Protein AF-A0A947G2I7-F1 (afdb_monomer)

Radius of gyration: 18.63 Å; Cα contacts (8 Å, |Δi|>4): 91; chains: 1; bounding box: 42×54×30 Å

Solvent-accessible surface area (backbone atoms only — not comparable to full-atom values): 7554 Å² total; per-residue (Å²): 130,60,67,69,63,51,30,55,53,41,14,53,50,42,48,55,48,53,54,52,47,35,62,75,27,51,94,53,76,46,65,55,98,60,46,45,59,58,48,27,69,68,39,51,76,71,46,51,89,80,41,77,58,92,81,47,61,68,59,44,29,51,52,48,50,53,39,50,54,47,34,63,72,75,46,66,86,51,65,59,35,56,49,42,24,48,49,46,47,72,75,49,38,69,79,74,77,64,97,57,99,57,52,84,81,89,76,49,92,86,36,76,66,42,50,53,52,52,52,49,36,62,76,70,69,59,76,97

Secondary structure (DSSP, 8-state):
--HHHHHHHHHHHHHHHHHHHHHHTGGGTT--TTHHHHHHHHHHHHHGGG-SS---HHHHHHHHHHHHHHHHHH-TTS-HHHHHHHHHHHHHSPPPPPSS---PPP--TT-HHHHHHHHHHHHHT---

Foldseek 3Di:
DDLVVQLVVQLVVVVVLQVVQCVVCVVVNSDDPQVLLVSLVVCQVVCVVVFDDRDDSVLSSVLVVVLVVCCVVPPVPPSSSSSSSVSCCVSGHDDPDPPDPADDDDDDPPDPVRVVVVVVCVVVVGGD

Structure (mmCIF, N/CA/C/O backbone):
data_AF-A0A947G2I7-F1
#
_entry.id   AF-A0A947G2I7-F1
#
loop_
_atom_site.group_PDB
_atom_site.id
_atom_site.type_symbol
_atom_site.label_atom_id
_atom_site.label_alt_id
_atom_site.label_comp_id
_atom_site.label_asym_id
_atom_site.label_entity_id
_atom_site.label_seq_id
_atom_site.pdbx_PDB_ins_code
_atom_site.Cartn_x
_atom_site.Cartn_y
_atom_site.Cartn_z
_atom_site.occupancy
_atom_site.B_iso_or_equiv
_atom_site.auth_seq_id
_atom_site.auth_comp_id
_atom_site.auth_asym_id
_atom_site.auth_atom_id
_atom_site.pdbx_PDB_model_num
ATOM 1 N N . MET A 1 1 ? -20.044 5.292 -1.449 1.00 63.34 1 MET A N 1
ATOM 2 C CA . MET A 1 1 ? -19.100 5.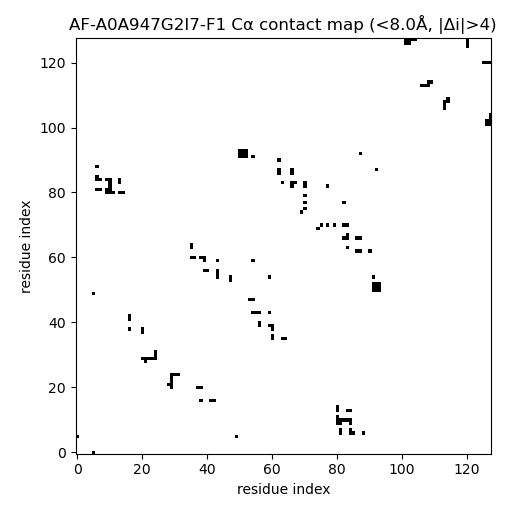838 -2.451 1.00 63.34 1 MET A CA 1
ATOM 3 C C . MET A 1 1 ? -18.652 4.672 -3.310 1.00 63.34 1 MET A C 1
ATOM 5 O O . MET A 1 1 ? -18.296 3.663 -2.710 1.00 63.34 1 MET A O 1
ATOM 9 N N . SER A 1 2 ? -18.751 4.763 -4.640 1.00 82.00 2 SER A N 1
ATOM 10 C CA . SER A 1 2 ? -18.314 3.670 -5.520 1.00 82.00 2 SER A CA 1
ATOM 11 C C . SER A 1 2 ? -16.816 3.413 -5.354 1.00 82.00 2 SER A C 1
ATOM 13 O O . SER A 1 2 ? -16.063 4.299 -4.938 1.00 82.00 2 SER A O 1
ATOM 15 N N . GLU A 1 3 ? -16.401 2.187 -5.644 1.00 81.00 3 GLU A N 1
ATOM 16 C CA . GLU A 1 3 ? -15.010 1.750 -5.549 1.00 81.00 3 GLU A CA 1
ATOM 17 C C . GLU A 1 3 ? -14.080 2.583 -6.437 1.00 81.00 3 GLU A C 1
ATOM 19 O O . GLU A 1 3 ? -13.048 3.051 -5.971 1.00 81.00 3 GLU A O 1
ATOM 24 N N . GLU A 1 4 ? -14.516 2.925 -7.649 1.00 87.50 4 GLU A N 1
ATOM 25 C CA . GLU A 1 4 ? -13.789 3.818 -8.561 1.00 87.50 4 GLU A CA 1
ATOM 26 C C . GLU A 1 4 ? -13.461 5.182 -7.931 1.00 87.50 4 GLU A C 1
ATOM 28 O O . GLU A 1 4 ? -12.349 5.690 -8.068 1.00 87.50 4 GLU A O 1
ATOM 33 N N . VAL A 1 5 ? -14.396 5.772 -7.174 1.00 87.88 5 VAL A N 1
ATOM 34 C CA . VAL A 1 5 ? -14.159 7.056 -6.493 1.00 87.88 5 VAL A CA 1
ATOM 35 C C . VAL A 1 5 ? -13.195 6.886 -5.313 1.00 87.88 5 VAL A C 1
ATOM 37 O O . VAL A 1 5 ? -12.432 7.806 -5.016 1.00 87.88 5 VAL A O 1
ATOM 40 N N . LYS A 1 6 ? -13.194 5.725 -4.639 1.00 88.56 6 LYS A N 1
ATOM 41 C CA . LYS A 1 6 ? -12.192 5.406 -3.605 1.00 88.56 6 LYS A CA 1
ATOM 42 C C . LYS A 1 6 ? -10.800 5.280 -4.221 1.00 88.56 6 LYS A C 1
ATOM 44 O O . LYS A 1 6 ? -9.882 5.933 -3.732 1.00 88.56 6 LYS A O 1
ATOM 49 N N . VAL A 1 7 ? -10.674 4.516 -5.309 1.00 92.94 7 VAL A N 1
ATOM 50 C CA . VAL A 1 7 ? -9.414 4.326 -6.041 1.00 92.94 7 VAL A CA 1
ATOM 51 C C . VAL A 1 7 ? -8.860 5.671 -6.498 1.00 92.94 7 VAL A C 1
ATOM 53 O O . VAL A 1 7 ? -7.718 5.982 -6.190 1.00 92.94 7 VAL A O 1
ATOM 56 N N . ALA A 1 8 ? -9.672 6.519 -7.135 1.00 94.88 8 ALA A N 1
ATOM 57 C CA . ALA A 1 8 ? -9.218 7.826 -7.612 1.00 94.88 8 ALA A CA 1
ATOM 58 C C . ALA A 1 8 ? -8.705 8.740 -6.481 1.00 94.88 8 ALA A C 1
ATOM 60 O O . ALA A 1 8 ? -7.699 9.432 -6.641 1.00 94.88 8 ALA A O 1
ATOM 61 N N . ARG A 1 9 ? -9.369 8.741 -5.315 1.00 93.31 9 ARG A N 1
ATOM 62 C CA . ARG A 1 9 ? -8.930 9.534 -4.152 1.00 93.31 9 ARG A CA 1
ATOM 63 C C . ARG A 1 9 ? -7.629 9.012 -3.552 1.00 93.31 9 ARG A C 1
ATOM 65 O O . ARG A 1 9 ? -6.758 9.812 -3.220 1.00 93.31 9 ARG A O 1
ATOM 72 N N . LEU A 1 10 ? -7.498 7.693 -3.422 1.00 93.50 10 LEU A N 1
ATOM 73 C CA . LEU A 1 10 ? -6.273 7.070 -2.926 1.00 93.50 10 LEU A CA 1
ATOM 74 C C . LEU A 1 10 ? -5.113 7.264 -3.905 1.00 93.50 10 LEU A C 1
ATOM 76 O O . LEU A 1 10 ? -4.026 7.627 -3.474 1.00 93.50 10 LEU A O 1
ATOM 80 N N . ALA A 1 11 ? -5.348 7.128 -5.210 1.00 96.38 11 ALA A N 1
ATOM 81 C CA . ALA A 1 11 ? -4.343 7.369 -6.241 1.00 96.38 11 ALA A CA 1
ATOM 82 C C . ALA A 1 11 ? -3.827 8.816 -6.198 1.00 96.38 11 ALA A C 1
ATOM 84 O O . ALA A 1 11 ? -2.622 9.053 -6.237 1.00 96.38 11 ALA A O 1
ATOM 85 N N . ALA A 1 12 ? -4.722 9.796 -6.024 1.00 96.75 12 ALA A N 1
ATOM 86 C CA . ALA A 1 12 ? -4.325 11.191 -5.842 1.00 96.75 12 ALA A CA 1
ATOM 87 C C . ALA A 1 12 ? -3.465 11.398 -4.580 1.00 96.75 12 ALA A C 1
ATOM 89 O O . ALA A 1 12 ? -2.471 12.123 -4.630 1.00 96.75 12 ALA A O 1
ATOM 90 N N . LEU A 1 13 ? -3.811 10.739 -3.468 1.00 96.25 13 LEU A N 1
ATOM 91 C CA . LEU A 1 13 ? -3.023 10.778 -2.234 1.00 96.25 13 LEU A CA 1
ATOM 92 C C . LEU A 1 13 ? -1.641 10.129 -2.418 1.00 96.25 13 LEU A C 1
ATOM 94 O O . LEU A 1 13 ? -0.644 10.676 -1.945 1.00 96.25 13 LEU A O 1
ATOM 98 N N . PHE A 1 14 ? -1.559 9.000 -3.120 1.00 97.19 14 PHE A N 1
ATOM 99 C CA . PHE A 1 14 ? -0.288 8.355 -3.445 1.00 97.19 14 PHE A CA 1
ATOM 100 C C . PHE A 1 14 ? 0.587 9.256 -4.302 1.00 97.19 14 PHE A C 1
ATOM 102 O O . PHE A 1 14 ? 1.728 9.517 -3.932 1.00 97.19 14 PHE A O 1
ATOM 109 N N . LYS A 1 15 ? 0.032 9.830 -5.373 1.00 98.00 15 LYS A N 1
ATOM 110 C CA . LYS A 1 15 ? 0.748 10.786 -6.218 1.00 98.00 15 LYS A CA 1
ATOM 111 C C . LYS A 1 15 ? 1.303 11.960 -5.403 1.00 98.00 15 LYS A C 1
ATOM 113 O O . LYS A 1 15 ? 2.493 12.248 -5.487 1.00 98.00 15 LYS A O 1
ATOM 118 N N . GLN A 1 16 ? 0.471 12.575 -4.560 1.00 97.75 16 GLN A N 1
ATOM 119 C CA . GLN A 1 16 ? 0.894 13.647 -3.653 1.00 97.75 16 GLN A CA 1
ATOM 120 C C . GLN A 1 16 ? 2.019 13.195 -2.706 1.00 97.75 16 GLN A C 1
ATOM 122 O O . GLN A 1 16 ? 2.936 13.960 -2.414 1.00 97.75 16 GLN A O 1
ATOM 127 N N . THR A 1 17 ? 1.949 11.960 -2.213 1.00 97.62 17 THR A N 1
ATOM 128 C CA . THR A 1 17 ? 2.962 11.386 -1.318 1.00 97.62 17 THR A CA 1
ATOM 129 C C . THR A 1 17 ? 4.293 11.206 -2.038 1.00 97.62 17 THR A C 1
ATOM 131 O O . THR A 1 17 ? 5.320 11.585 -1.486 1.00 97.62 17 THR A O 1
ATOM 134 N N . GLY A 1 18 ? 4.282 10.715 -3.281 1.00 96.81 18 GLY A N 1
ATOM 135 C CA . GLY A 1 18 ? 5.490 10.597 -4.100 1.00 96.81 18 GLY A CA 1
ATOM 136 C C . GLY A 1 18 ? 6.121 11.948 -4.426 1.00 96.81 18 GLY A C 1
ATOM 137 O O . GLY A 1 18 ? 7.333 12.107 -4.305 1.00 96.81 18 GLY A O 1
ATOM 138 N N . GLU A 1 19 ? 5.305 12.955 -4.739 1.00 96.56 19 GLU A N 1
ATOM 139 C CA . GLU A 1 19 ? 5.776 14.333 -4.921 1.00 96.56 19 GLU A CA 1
ATOM 140 C C . GLU A 1 19 ? 6.417 14.880 -3.633 1.00 96.56 19 GLU A C 1
ATOM 142 O O . GLU A 1 19 ? 7.507 15.451 -3.674 1.00 96.56 19 GLU A O 1
ATOM 147 N N . ALA A 1 20 ? 5.782 14.668 -2.476 1.00 97.19 20 ALA A N 1
ATOM 148 C CA . ALA A 1 20 ? 6.306 15.102 -1.184 1.00 97.19 20 ALA A 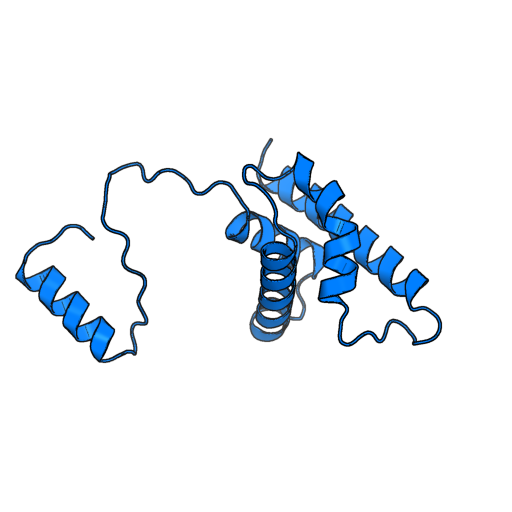CA 1
ATOM 149 C C . ALA A 1 20 ? 7.596 14.360 -0.783 1.00 97.19 20 ALA A C 1
ATOM 151 O O . ALA A 1 20 ? 8.510 14.991 -0.249 1.00 97.19 20 ALA A O 1
ATOM 152 N N . HIS A 1 21 ? 7.691 13.057 -1.064 1.00 97.31 21 HIS A N 1
ATOM 153 C CA . HIS A 1 21 ? 8.893 12.252 -0.823 1.00 97.31 21 HIS A CA 1
ATOM 154 C C . HIS A 1 21 ? 10.054 12.744 -1.683 1.00 97.31 21 HIS A C 1
ATOM 156 O O . HIS A 1 21 ? 11.111 13.071 -1.150 1.00 97.31 21 HIS A O 1
ATOM 162 N N . HIS A 1 22 ? 9.834 12.921 -2.988 1.00 94.81 22 HIS A N 1
ATOM 163 C CA . HIS A 1 22 ? 10.867 13.432 -3.886 1.00 94.81 22 HIS A CA 1
ATOM 164 C C . HIS A 1 22 ? 11.380 14.813 -3.443 1.00 94.81 22 HIS A C 1
ATOM 166 O O . HIS A 1 22 ? 12.581 15.066 -3.477 1.00 94.81 22 HIS A O 1
ATOM 172 N N . GLN A 1 23 ? 10.499 15.695 -2.950 1.00 95.62 23 GLN A N 1
ATOM 173 C CA . GLN A 1 23 ? 10.924 16.975 -2.368 1.00 95.62 23 GLN A CA 1
ATOM 174 C C . GLN A 1 23 ? 11.735 16.808 -1.073 1.00 95.62 23 GLN A C 1
ATOM 176 O O . GLN A 1 23 ? 12.732 17.505 -0.888 1.00 95.62 23 GLN A O 1
ATOM 181 N N . ALA A 1 24 ? 11.342 15.895 -0.179 1.00 94.69 24 ALA A N 1
ATOM 182 C CA . ALA A 1 24 ? 12.076 15.624 1.060 1.00 94.69 24 ALA A CA 1
ATOM 183 C C . ALA A 1 24 ? 13.479 15.042 0.799 1.00 94.69 24 ALA A C 1
ATOM 185 O O . ALA A 1 24 ? 14.421 15.359 1.525 1.00 94.69 24 ALA A O 1
ATOM 186 N N . PHE A 1 25 ? 13.624 14.254 -0.268 1.00 94.44 25 PHE A N 1
ATOM 187 C CA . PHE A 1 25 ? 14.859 13.575 -0.667 1.00 94.44 25 PHE A CA 1
ATOM 188 C C . PHE A 1 25 ? 15.516 14.199 -1.908 1.00 94.44 25 PHE A C 1
ATOM 190 O O . PHE A 1 25 ? 16.269 13.545 -2.627 1.00 94.44 25 PHE A O 1
ATOM 197 N N . LEU A 1 26 ? 15.295 15.496 -2.152 1.00 93.94 26 LEU A N 1
ATOM 198 C CA . LEU A 1 26 ? 15.824 16.191 -3.333 1.00 93.94 26 LEU A CA 1
ATOM 199 C C . LEU A 1 26 ? 17.360 16.115 -3.435 1.00 93.94 26 LEU A C 1
ATOM 201 O O . LEU A 1 26 ? 17.914 16.032 -4.526 1.00 93.94 26 LEU A O 1
ATOM 205 N N . GLN A 1 27 ? 18.062 16.116 -2.296 1.00 93.88 27 GLN A N 1
ATOM 206 C CA . GLN A 1 27 ? 19.529 16.035 -2.254 1.00 93.88 27 GLN A CA 1
ATOM 207 C C . GLN A 1 27 ? 20.079 14.672 -2.698 1.00 93.88 27 GLN A C 1
ATOM 209 O O . GLN A 1 27 ? 21.242 14.592 -3.088 1.00 93.88 27 GLN A O 1
ATOM 214 N N . THR A 1 28 ? 19.264 13.618 -2.633 1.00 92.19 28 THR A N 1
ATOM 215 C CA . THR A 1 28 ? 19.615 12.259 -3.065 1.00 92.19 28 THR A CA 1
ATOM 216 C C . THR A 1 28 ? 18.921 11.878 -4.372 1.00 92.19 28 THR A C 1
ATOM 218 O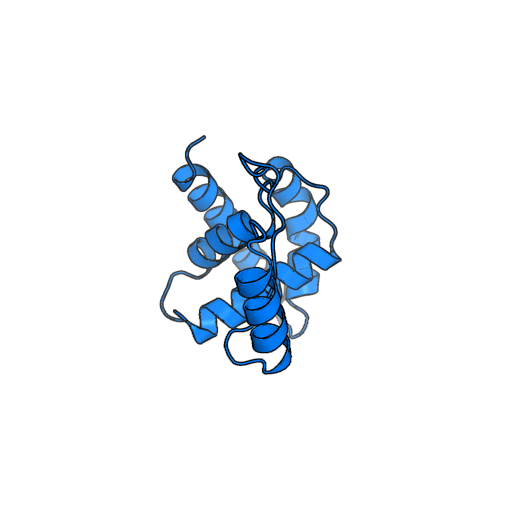 O . THR A 1 28 ? 18.900 10.702 -4.721 1.00 92.19 28 THR A O 1
ATOM 221 N N . ASP A 1 29 ? 18.352 12.855 -5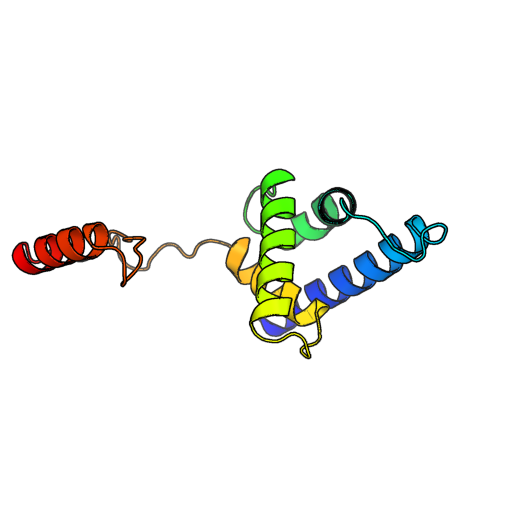.089 1.00 88.56 29 ASP A N 1
ATOM 222 C CA . ASP A 1 29 ? 17.530 12.631 -6.285 1.00 88.56 29 ASP A CA 1
ATOM 223 C C . ASP A 1 29 ? 16.378 11.636 -6.032 1.00 88.56 29 ASP A C 1
ATOM 225 O O . ASP A 1 29 ? 16.048 10.784 -6.852 1.00 88.56 29 ASP A O 1
ATOM 229 N N . GLY A 1 30 ? 15.788 11.695 -4.834 1.00 85.12 30 GLY A N 1
ATOM 230 C CA . GLY A 1 30 ? 14.723 10.784 -4.413 1.00 85.12 30 GLY A CA 1
ATOM 231 C C . GLY A 1 30 ? 15.191 9.382 -4.013 1.00 85.12 30 GLY A C 1
ATOM 232 O O . GLY A 1 30 ? 14.353 8.560 -3.651 1.00 85.12 30 GLY A O 1
ATOM 233 N N . ALA A 1 31 ? 16.495 9.085 -4.043 1.00 90.75 31 ALA A N 1
ATOM 234 C CA . ALA A 1 31 ? 17.001 7.795 -3.593 1.00 90.75 31 ALA A CA 1
ATOM 235 C C . ALA A 1 31 ? 16.833 7.645 -2.075 1.00 90.75 31 ALA A C 1
ATOM 237 O O . ALA A 1 31 ? 17.401 8.413 -1.292 1.00 90.75 31 ALA A O 1
ATOM 238 N N . ASP A 1 32 ? 16.071 6.626 -1.685 1.00 94.88 32 ASP A N 1
ATOM 239 C CA . ASP A 1 32 ? 15.772 6.274 -0.301 1.00 94.88 32 ASP A CA 1
ATOM 240 C C . ASP A 1 32 ? 15.475 4.763 -0.205 1.00 94.88 32 ASP A C 1
ATOM 242 O O . ASP A 1 32 ? 14.382 4.324 -0.566 1.00 94.88 32 ASP A O 1
ATOM 246 N N . PRO A 1 33 ? 16.434 3.934 0.246 1.00 92.81 33 PRO A N 1
ATOM 247 C CA . PRO A 1 33 ? 16.206 2.501 0.451 1.00 92.81 33 PRO A CA 1
ATOM 248 C C . PRO A 1 33 ? 15.109 2.191 1.479 1.00 92.81 33 PRO A C 1
ATOM 250 O O . PRO A 1 33 ? 14.502 1.127 1.416 1.00 92.81 33 PRO A O 1
ATOM 253 N N . GLU A 1 34 ? 14.836 3.122 2.397 1.00 95.88 34 GLU A N 1
ATOM 254 C CA . GLU A 1 34 ? 13.847 2.987 3.468 1.00 95.88 34 GLU A CA 1
ATOM 255 C C . GLU A 1 34 ? 12.581 3.811 3.173 1.00 95.88 34 GLU A C 1
ATOM 257 O O . GLU A 1 34 ? 11.810 4.135 4.084 1.00 95.88 34 GLU A O 1
ATOM 262 N N . TRP A 1 35 ? 12.316 4.101 1.891 1.00 97.31 35 TRP A N 1
ATOM 263 C CA . TRP A 1 35 ? 11.133 4.845 1.451 1.00 97.31 35 TRP A CA 1
ATOM 264 C C . TRP A 1 35 ? 9.810 4.339 2.049 1.00 97.31 35 TRP A C 1
ATOM 266 O O . TRP A 1 35 ? 8.971 5.191 2.367 1.00 97.31 35 TRP A O 1
ATOM 276 N N . PRO A 1 36 ? 9.582 3.024 2.300 1.00 97.75 36 PRO A N 1
ATOM 277 C CA . PRO A 1 36 ? 8.328 2.574 2.893 1.00 97.75 36 PRO A CA 1
ATOM 278 C C . PRO A 1 36 ? 8.131 3.109 4.313 1.00 97.75 36 PRO A C 1
ATOM 280 O O . PRO A 1 36 ? 6.996 3.362 4.718 1.00 97.75 36 PRO A O 1
ATOM 283 N N . ILE 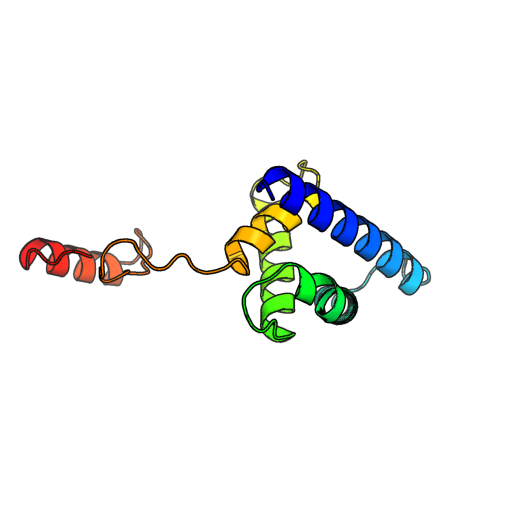A 1 37 ? 9.214 3.318 5.071 1.00 97.50 37 ILE A N 1
ATOM 284 C CA . ILE A 1 37 ? 9.149 3.910 6.410 1.00 97.50 37 ILE A CA 1
ATOM 285 C C . ILE A 1 37 ? 8.660 5.351 6.296 1.00 97.50 37 ILE A C 1
ATOM 287 O O . ILE A 1 37 ? 7.660 5.696 6.930 1.00 97.50 37 ILE A O 1
ATOM 291 N N . TRP A 1 38 ? 9.287 6.162 5.438 1.00 97.50 38 TRP A N 1
ATOM 292 C CA . TRP A 1 38 ? 8.884 7.555 5.232 1.00 97.50 38 TRP A CA 1
ATOM 293 C C . TRP A 1 38 ? 7.435 7.664 4.742 1.00 97.50 38 TRP A C 1
ATOM 295 O O . TRP A 1 38 ? 6.633 8.419 5.299 1.00 97.50 38 TRP A O 1
ATOM 305 N N . TYR A 1 39 ? 7.064 6.854 3.745 1.00 97.69 39 TYR A N 1
ATOM 306 C CA . TYR A 1 39 ? 5.695 6.801 3.231 1.00 97.69 39 TYR A CA 1
ATOM 307 C C . TYR A 1 39 ? 4.715 6.416 4.330 1.00 97.69 39 TYR A C 1
ATOM 309 O O . TYR A 1 39 ? 3.642 7.010 4.420 1.00 97.69 39 TYR A O 1
ATOM 317 N N . SER A 1 40 ? 5.068 5.455 5.187 1.00 95.62 40 SER A N 1
ATOM 318 C CA . SER A 1 40 ? 4.184 5.024 6.263 1.00 95.62 40 SER A CA 1
ATOM 319 C C . SER A 1 40 ? 3.896 6.144 7.262 1.00 95.62 40 SER A C 1
ATOM 321 O O . SER A 1 40 ? 2.754 6.308 7.680 1.00 95.62 40 SER A O 1
ATOM 323 N N . GLU A 1 41 ? 4.889 6.966 7.594 1.00 95.06 41 GLU A N 1
ATOM 324 C CA . GLU A 1 41 ? 4.708 8.114 8.484 1.00 95.06 41 GLU A CA 1
ATOM 325 C C . GLU A 1 41 ? 3.876 9.216 7.824 1.00 95.06 41 GLU A C 1
ATOM 327 O O . GLU A 1 41 ? 3.000 9.801 8.462 1.00 95.06 41 GLU A O 1
ATOM 332 N N . TYR A 1 42 ? 4.086 9.459 6.528 1.00 95.75 42 TYR A N 1
ATOM 333 C CA . TYR A 1 42 ? 3.306 10.438 5.777 1.00 95.75 42 TYR A CA 1
ATOM 334 C C . TYR A 1 42 ? 1.843 10.001 5.596 1.00 95.75 42 TYR A C 1
ATOM 336 O O . TYR A 1 42 ? 0.919 10.807 5.728 1.00 95.75 42 TYR A O 1
ATOM 344 N N . LEU A 1 43 ? 1.605 8.726 5.299 1.00 94.50 43 LEU A N 1
ATOM 345 C CA . LEU A 1 43 ? 0.293 8.218 4.907 1.00 94.50 43 LEU A CA 1
ATOM 346 C C . LEU A 1 43 ? -0.592 7.804 6.083 1.00 94.50 43 LEU A C 1
ATOM 348 O O . LEU A 1 43 ? -1.809 7.870 5.933 1.00 94.50 43 LEU A O 1
ATOM 352 N N . GLN A 1 44 ? -0.039 7.394 7.231 1.00 91.12 44 GLN A N 1
ATOM 353 C CA . GLN A 1 44 ? -0.809 6.757 8.313 1.00 91.12 44 GLN A CA 1
ATOM 354 C C . GLN A 1 44 ? -2.051 7.567 8.733 1.00 91.12 44 GLN A C 1
ATOM 356 O O . GLN A 1 44 ? -3.180 7.069 8.666 1.00 91.12 44 GLN A O 1
ATOM 361 N N . ASP A 1 45 ? -1.874 8.842 9.075 1.00 89.56 45 ASP A N 1
ATOM 362 C CA . ASP A 1 45 ? -2.986 9.706 9.494 1.00 89.56 45 ASP A CA 1
ATOM 363 C C . ASP A 1 45 ? -3.901 10.091 8.318 1.00 89.56 45 ASP A C 1
ATOM 365 O O . ASP A 1 45 ? -5.106 10.275 8.486 1.00 89.56 45 ASP A O 1
ATOM 369 N N . ARG A 1 46 ? -3.344 10.175 7.103 1.00 92.00 46 ARG A N 1
ATOM 370 C CA . ARG A 1 46 ? -4.064 10.566 5.877 1.00 92.00 46 ARG A CA 1
ATOM 371 C C . ARG A 1 46 ? -4.937 9.443 5.320 1.00 92.00 46 ARG A C 1
ATOM 373 O O . ARG A 1 46 ? -5.948 9.728 4.684 1.00 92.00 46 ARG A O 1
ATOM 380 N N . LEU A 1 47 ? -4.567 8.187 5.565 1.00 87.75 47 LEU A N 1
ATOM 381 C CA . LEU A 1 47 ? -5.307 6.991 5.157 1.00 87.75 47 LEU A CA 1
ATOM 382 C C . LEU A 1 47 ? -6.398 6.597 6.150 1.00 87.75 47 LEU A C 1
ATOM 384 O O . LEU A 1 47 ? -7.381 5.975 5.754 1.00 87.75 47 LEU A O 1
ATOM 388 N N . THR A 1 48 ? -6.258 6.982 7.418 1.00 81.81 48 THR A N 1
ATOM 389 C CA . THR A 1 48 ? -7.210 6.632 8.483 1.00 81.81 48 THR A CA 1
ATOM 390 C C . THR A 1 48 ? -8.677 6.957 8.132 1.00 81.81 48 THR A C 1
ATOM 392 O O . THR A 1 48 ? -9.532 6.113 8.390 1.00 81.81 48 THR A O 1
ATOM 395 N N . PRO A 1 49 ? -9.020 8.086 7.472 1.00 79.56 49 PRO A N 1
ATOM 396 C CA . PRO A 1 49 ? -10.400 8.370 7.059 1.00 79.56 49 PRO A CA 1
ATOM 397 C C . PRO A 1 49 ? -10.976 7.426 5.988 1.00 79.56 49 PRO A C 1
ATOM 399 O O . PRO A 1 49 ? -12.185 7.441 5.754 1.00 79.56 49 PRO A O 1
ATOM 402 N N . TYR A 1 50 ? -10.134 6.655 5.297 1.00 75.19 50 TYR A N 1
ATOM 403 C CA . TYR A 1 50 ? -10.524 5.810 4.164 1.00 75.19 50 TYR A CA 1
ATOM 404 C C . TYR A 1 50 ? -10.689 4.329 4.526 1.00 75.19 50 TYR A C 1
ATOM 406 O O . TYR A 1 50 ? -11.261 3.583 3.730 1.00 75.19 50 TYR A O 1
ATOM 414 N N . LEU A 1 51 ? -10.203 3.897 5.694 1.00 73.06 51 LEU A N 1
ATOM 415 C CA . LEU A 1 51 ? -10.069 2.483 6.053 1.00 73.06 51 LEU A CA 1
ATOM 416 C C . LEU A 1 51 ? -10.908 2.130 7.288 1.00 73.06 51 LEU A C 1
ATOM 418 O O . LEU A 1 51 ? -11.103 2.946 8.184 1.00 73.06 51 LEU A O 1
ATOM 422 N N . ALA A 1 52 ? -11.421 0.898 7.324 1.00 63.84 52 ALA A N 1
ATOM 423 C CA . ALA A 1 52 ? -12.362 0.434 8.350 1.00 63.84 52 ALA A CA 1
ATOM 424 C C . ALA A 1 52 ? -11.687 -0.175 9.597 1.00 63.84 52 ALA A C 1
ATOM 426 O O . ALA A 1 52 ? -12.354 -0.405 10.604 1.00 63.84 52 ALA A O 1
ATOM 427 N N . ALA A 1 53 ? -10.381 -0.449 9.540 1.00 65.56 53 ALA A N 1
ATOM 428 C CA . ALA A 1 53 ? -9.624 -1.144 10.580 1.00 65.56 53 ALA A CA 1
ATOM 429 C C . ALA A 1 53 ? -8.499 -0.261 11.154 1.00 65.56 53 ALA A C 1
ATOM 431 O O . ALA A 1 53 ? -8.020 0.641 10.464 1.00 65.56 53 ALA A O 1
ATOM 432 N N . PRO A 1 54 ? -8.022 -0.521 12.390 1.00 71.75 54 PRO A N 1
ATOM 433 C CA . PRO A 1 54 ? -6.872 0.190 12.936 1.00 71.75 54 PRO A CA 1
ATOM 434 C C . PRO A 1 54 ? -5.632 -0.038 12.060 1.00 71.75 54 PRO A C 1
ATOM 436 O O . PRO A 1 54 ? -5.115 -1.155 11.945 1.00 71.75 54 PRO A O 1
ATOM 439 N N . LEU A 1 55 ? -5.162 1.045 11.440 1.00 82.88 55 LEU A N 1
ATOM 440 C CA . LEU A 1 55 ? -3.997 1.051 10.566 1.00 82.88 55 LEU A CA 1
ATOM 441 C C . LEU A 1 55 ? -2.719 1.171 11.403 1.00 82.88 55 LEU A C 1
ATOM 443 O O . LEU A 1 55 ? -2.348 2.251 11.872 1.00 82.88 55 LEU A O 1
ATOM 447 N N . THR A 1 56 ? -2.030 0.049 11.602 1.00 88.44 56 THR A N 1
ATOM 448 C CA . THR A 1 56 ? -0.697 0.062 12.211 1.00 88.44 56 THR A CA 1
ATOM 449 C C . THR A 1 56 ? 0.352 0.451 11.176 1.00 88.44 56 THR A C 1
ATOM 451 O O . THR A 1 56 ? 0.246 0.104 9.998 1.00 88.44 56 THR A O 1
ATOM 454 N N . ARG A 1 57 ? 1.424 1.108 11.629 1.00 90.81 57 ARG A N 1
ATOM 455 C CA . ARG A 1 57 ? 2.557 1.460 10.763 1.00 90.81 57 ARG A CA 1
ATOM 456 C C . ARG A 1 57 ? 3.199 0.230 10.120 1.00 90.81 57 ARG A C 1
ATOM 458 O O . ARG A 1 57 ? 3.520 0.257 8.942 1.00 90.81 57 ARG A O 1
ATOM 465 N N . SER A 1 58 ? 3.307 -0.873 10.861 1.00 93.00 58 SER A N 1
ATOM 466 C CA . SER A 1 58 ? 3.840 -2.138 10.343 1.00 93.00 58 SER A CA 1
ATOM 467 C C . SER A 1 58 ? 3.010 -2.719 9.194 1.00 93.00 58 SER A C 1
ATOM 469 O O . SER A 1 58 ? 3.582 -3.185 8.215 1.00 93.00 58 SER A O 1
ATOM 471 N N . ARG A 1 59 ? 1.672 -2.661 9.279 1.00 90.06 59 ARG A N 1
ATOM 472 C CA . ARG A 1 59 ? 0.785 -3.106 8.192 1.00 90.06 59 ARG A CA 1
ATOM 473 C C . ARG A 1 59 ? 0.903 -2.210 6.968 1.00 90.06 59 ARG A C 1
ATOM 475 O O . ARG A 1 59 ? 0.902 -2.712 5.853 1.00 90.06 59 ARG A O 1
ATOM 482 N N . LEU A 1 60 ? 1.026 -0.904 7.189 1.00 93.06 60 LEU A N 1
ATOM 483 C CA . LEU A 1 60 ? 1.210 0.065 6.120 1.00 93.06 60 LEU A CA 1
ATOM 484 C C . LEU A 1 60 ? 2.531 -0.168 5.373 1.00 93.06 60 LEU A C 1
ATOM 486 O O . LEU A 1 60 ? 2.514 -0.270 4.155 1.00 93.06 60 LEU A O 1
ATOM 490 N N . ILE A 1 61 ? 3.641 -0.339 6.098 1.00 96.06 61 ILE A N 1
ATOM 491 C CA . ILE A 1 61 ? 4.951 -0.678 5.516 1.00 96.06 61 ILE A CA 1
ATOM 492 C C . ILE A 1 61 ? 4.867 -1.973 4.704 1.00 96.06 61 ILE A C 1
ATOM 494 O O . ILE A 1 61 ? 5.301 -2.000 3.558 1.00 96.06 61 ILE A O 1
ATOM 498 N N . PHE A 1 62 ? 4.275 -3.028 5.273 1.00 94.44 62 PHE A N 1
ATOM 499 C CA . PHE A 1 62 ? 4.102 -4.298 4.567 1.00 94.44 62 PHE A CA 1
ATOM 500 C C . PHE A 1 62 ? 3.314 -4.124 3.261 1.00 94.44 62 PHE A C 1
ATOM 502 O O . PHE A 1 62 ? 3.760 -4.583 2.217 1.00 94.44 62 PHE A O 1
ATOM 509 N N . CYS A 1 63 ? 2.183 -3.416 3.306 1.00 93.94 63 CYS A N 1
ATOM 510 C CA . CYS A 1 63 ? 1.336 -3.192 2.137 1.00 93.94 63 CYS A CA 1
ATOM 511 C C . CYS A 1 63 ? 2.027 -2.339 1.058 1.00 93.94 63 CYS A C 1
ATOM 513 O O . CYS A 1 63 ? 1.837 -2.602 -0.126 1.00 93.94 63 CYS A O 1
ATOM 515 N N . LEU A 1 64 ? 2.852 -1.357 1.447 1.00 96.62 64 LEU A N 1
ATOM 516 C CA . LEU A 1 64 ? 3.666 -0.563 0.515 1.00 96.62 64 LEU A CA 1
ATOM 517 C C . LEU A 1 64 ? 4.679 -1.435 -0.234 1.00 96.62 64 LEU A C 1
ATOM 519 O O . LEU A 1 64 ? 4.746 -1.355 -1.456 1.00 96.62 64 LEU A O 1
ATOM 523 N N . ILE A 1 65 ? 5.438 -2.258 0.496 1.00 96.88 65 ILE A N 1
ATOM 524 C CA . ILE A 1 65 ? 6.464 -3.138 -0.083 1.00 96.88 65 ILE A CA 1
ATOM 525 C C . ILE A 1 65 ? 5.814 -4.156 -1.018 1.00 96.88 65 ILE A C 1
ATOM 527 O O . ILE A 1 65 ? 6.233 -4.303 -2.157 1.00 96.88 65 ILE A O 1
ATOM 531 N N . GLU A 1 66 ? 4.747 -4.807 -0.557 1.00 95.19 66 GLU A N 1
ATOM 532 C CA . GLU A 1 66 ? 4.047 -5.818 -1.347 1.00 95.19 66 GLU A CA 1
ATOM 533 C C . GLU A 1 66 ? 3.413 -5.221 -2.615 1.00 95.19 66 GLU A C 1
ATOM 535 O O . GLU A 1 66 ? 3.489 -5.829 -3.678 1.00 95.19 66 GLU A O 1
ATOM 540 N N . SER A 1 67 ? 2.870 -3.999 -2.540 1.00 95.88 67 SER A N 1
ATOM 541 C CA . SER A 1 67 ? 2.337 -3.307 -3.722 1.00 95.88 67 SER A CA 1
ATOM 542 C C . SER A 1 67 ? 3.427 -2.937 -4.735 1.00 95.88 67 SER A C 1
ATOM 544 O O . SER A 1 67 ? 3.167 -3.023 -5.933 1.00 95.88 67 SER A O 1
ATOM 546 N N . ASP A 1 68 ? 4.617 -2.524 -4.278 1.00 96.94 68 ASP A N 1
ATOM 547 C CA . ASP A 1 68 ? 5.765 -2.208 -5.147 1.00 96.94 68 ASP A CA 1
ATOM 548 C C . ASP A 1 68 ? 6.312 -3.456 -5.838 1.00 96.94 68 ASP A C 1
ATOM 550 O O . ASP A 1 68 ? 6.478 -3.466 -7.060 1.00 96.94 68 ASP A O 1
ATOM 554 N N . ASP A 1 69 ? 6.528 -4.526 -5.072 1.00 95.44 69 ASP A N 1
ATOM 555 C CA . ASP A 1 69 ? 7.025 -5.795 -5.597 1.00 95.44 69 ASP A CA 1
ATOM 556 C C . ASP A 1 69 ? 6.067 -6.363 -6.656 1.00 95.44 69 ASP A C 1
ATOM 558 O O . ASP A 1 69 ? 6.503 -6.732 -7.751 1.00 95.44 69 ASP A O 1
ATOM 562 N N . GLU A 1 70 ? 4.760 -6.374 -6.374 1.00 94.31 70 GLU A N 1
ATOM 563 C CA . GLU A 1 70 ? 3.756 -6.893 -7.305 1.00 94.31 70 GLU A CA 1
ATOM 564 C C . GLU A 1 70 ? 3.577 -5.983 -8.531 1.00 94.31 70 GLU A C 1
ATOM 566 O O . GLU A 1 70 ? 3.477 -6.483 -9.651 1.00 94.31 70 GLU A O 1
ATOM 571 N N . HIS A 1 71 ? 3.610 -4.652 -8.373 1.00 95.88 71 HIS A N 1
ATOM 572 C CA . HIS A 1 71 ? 3.570 -3.719 -9.510 1.00 95.88 71 HIS A CA 1
ATOM 573 C C . HIS A 1 71 ? 4.727 -3.980 -10.473 1.00 95.88 71 HIS A C 1
ATOM 575 O O . HIS A 1 71 ? 4.515 -4.162 -11.672 1.00 95.88 71 HIS A O 1
ATOM 581 N N . ARG A 1 72 ? 5.947 -4.090 -9.939 1.00 93.69 72 ARG A N 1
ATOM 582 C CA . ARG A 1 72 ? 7.157 -4.339 -10.730 1.00 93.69 72 ARG A CA 1
ATOM 583 C C . ARG A 1 72 ? 7.163 -5.720 -11.382 1.00 93.69 72 ARG A C 1
ATOM 585 O O . ARG A 1 72 ? 7.763 -5.872 -12.447 1.00 93.69 72 ARG A O 1
ATOM 592 N N . ALA A 1 73 ? 6.538 -6.715 -10.753 1.00 90.88 73 ALA A N 1
ATOM 593 C CA . ALA A 1 73 ? 6.477 -8.082 -11.260 1.00 90.88 73 ALA A CA 1
ATOM 594 C C . ALA A 1 73 ? 5.375 -8.296 -12.309 1.00 90.88 73 ALA A C 1
ATOM 596 O O . ALA A 1 73 ? 5.613 -8.980 -13.306 1.00 90.88 73 ALA A O 1
ATOM 597 N N . ALA A 1 74 ? 4.181 -7.746 -12.083 1.00 90.06 74 ALA A N 1
ATOM 598 C CA . ALA A 1 74 ? 2.989 -8.056 -12.865 1.00 90.06 74 ALA A CA 1
ATOM 599 C C . ALA A 1 74 ? 2.690 -7.027 -13.963 1.00 90.06 74 ALA A C 1
ATOM 601 O O . ALA A 1 74 ? 2.331 -7.418 -15.074 1.00 90.06 74 ALA A O 1
ATOM 602 N N . ASP A 1 75 ? 2.812 -5.729 -13.667 1.00 89.75 75 ASP A N 1
ATOM 603 C CA . ASP A 1 75 ? 2.424 -4.655 -14.592 1.00 89.75 75 ASP A CA 1
ATOM 604 C C . ASP A 1 75 ? 3.231 -3.363 -14.344 1.00 89.75 75 ASP A C 1
ATOM 606 O O . ASP A 1 75 ? 2.689 -2.371 -13.846 1.00 89.75 75 ASP A O 1
ATOM 610 N N . PRO A 1 76 ? 4.538 -3.353 -14.677 1.00 91.62 76 PRO A N 1
ATOM 611 C CA . PRO A 1 76 ? 5.421 -2.223 -14.384 1.00 91.62 76 PRO A CA 1
ATOM 612 C C . PRO A 1 76 ? 5.072 -0.951 -15.174 1.00 91.62 76 PRO A C 1
ATOM 614 O O . PRO A 1 76 ? 5.472 0.143 -14.773 1.00 91.62 76 PRO A O 1
ATOM 617 N N . ASP A 1 77 ? 4.332 -1.078 -16.280 1.00 95.12 77 ASP A N 1
ATOM 618 C CA . ASP A 1 77 ? 3.918 0.044 -17.127 1.00 95.12 77 ASP A CA 1
ATOM 619 C C . ASP A 1 77 ? 2.605 0.691 -16.648 1.00 95.12 77 ASP A C 1
ATOM 621 O O . ASP A 1 77 ? 2.288 1.822 -17.039 1.00 95.12 77 ASP A O 1
ATOM 625 N N . ALA A 1 78 ? 1.831 0.012 -15.791 1.00 93.38 78 ALA A N 1
ATOM 626 C CA . ALA A 1 78 ? 0.639 0.602 -15.199 1.00 93.38 78 ALA A CA 1
ATOM 627 C C . ALA A 1 78 ? 0.987 1.840 -14.356 1.00 93.38 78 ALA A C 1
ATOM 629 O O . ALA A 1 78 ? 1.986 1.840 -13.632 1.00 93.38 78 ALA A O 1
ATOM 630 N N . PRO A 1 79 ? 0.132 2.881 -14.356 1.00 97.19 79 PRO A N 1
ATOM 631 C CA . PRO A 1 79 ? 0.255 3.992 -13.423 1.00 97.19 79 PRO A CA 1
ATOM 632 C C . PRO A 1 79 ? 0.279 3.495 -11.972 1.00 97.19 79 PRO A C 1
ATOM 634 O O . PRO A 1 79 ? -0.724 3.005 -11.442 1.00 97.19 79 PRO A O 1
ATOM 637 N N . TRP A 1 80 ? 1.443 3.620 -11.332 1.00 97.31 80 TRP A N 1
ATOM 638 C CA . TRP A 1 80 ? 1.668 3.121 -9.977 1.00 97.31 80 TRP A CA 1
ATOM 639 C C . TRP A 1 80 ? 0.686 3.686 -8.929 1.00 97.31 80 TRP A C 1
ATOM 641 O O . TRP A 1 80 ? 0.278 2.908 -8.065 1.00 97.31 80 TRP A O 1
ATOM 651 N N . PRO A 1 81 ? 0.219 4.961 -8.967 1.00 97.38 81 PRO A N 1
ATOM 652 C CA . PRO A 1 81 ? -0.681 5.461 -7.927 1.00 97.38 81 PRO A CA 1
ATOM 653 C C . PRO A 1 81 ? -2.029 4.736 -7.934 1.00 97.38 81 PRO A C 1
ATOM 655 O O . PRO A 1 81 ? -2.552 4.369 -6.882 1.00 97.38 81 PRO A O 1
ATOM 658 N N . GLU A 1 82 ? -2.593 4.504 -9.119 1.00 96.50 82 GLU A N 1
ATOM 659 C CA . GLU A 1 82 ? -3.828 3.752 -9.317 1.00 96.50 82 GLU A CA 1
ATOM 660 C C . GLU A 1 82 ? -3.645 2.270 -8.988 1.00 96.50 82 GLU A C 1
ATOM 662 O O . GLU A 1 82 ? -4.554 1.652 -8.428 1.00 96.50 82 GLU A O 1
ATOM 667 N N . TYR A 1 83 ? -2.479 1.706 -9.310 1.00 96.38 83 TYR A N 1
ATOM 668 C CA . TYR A 1 83 ? -2.136 0.336 -8.948 1.00 96.38 83 TYR A CA 1
ATOM 669 C C . TYR A 1 83 ? -2.111 0.159 -7.423 1.00 96.38 83 TYR A C 1
ATOM 671 O O . TYR A 1 83 ? -2.833 -0.681 -6.885 1.00 96.38 83 TYR A O 1
ATOM 679 N N . TYR A 1 84 ? -1.370 1.015 -6.715 1.00 95.81 84 TYR A N 1
ATOM 680 C CA . TYR A 1 84 ? -1.233 0.960 -5.258 1.00 95.81 84 TYR A CA 1
ATOM 681 C C . TYR A 1 84 ? -2.578 1.220 -4.587 1.00 95.81 84 TYR A C 1
ATOM 683 O O . TYR A 1 84 ? -2.939 0.528 -3.643 1.00 95.81 84 TYR A O 1
ATOM 691 N N . ALA A 1 85 ? -3.373 2.162 -5.103 1.00 94.31 85 ALA A N 1
ATOM 692 C CA . ALA A 1 85 ? -4.713 2.433 -4.594 1.00 94.31 85 ALA A CA 1
ATOM 693 C C . ALA A 1 85 ? -5.618 1.191 -4.599 1.00 94.31 85 ALA A C 1
ATOM 695 O O . ALA A 1 85 ? -6.324 0.961 -3.616 1.00 94.31 85 ALA A O 1
ATOM 696 N N . ARG A 1 86 ? -5.590 0.385 -5.669 1.00 93.00 86 ARG A N 1
ATOM 697 C CA . ARG A 1 86 ? -6.344 -0.878 -5.736 1.00 93.00 86 ARG A CA 1
ATOM 698 C C . ARG A 1 86 ? -5.804 -1.907 -4.744 1.00 93.00 86 ARG A C 1
ATOM 700 O O . ARG A 1 86 ? -6.569 -2.380 -3.907 1.00 93.00 86 ARG A O 1
ATOM 707 N N . ARG A 1 87 ? -4.490 -2.164 -4.756 1.00 91.88 87 ARG A N 1
ATOM 708 C CA . ARG A 1 87 ? -3.847 -3.117 -3.829 1.00 91.88 87 ARG A CA 1
ATOM 709 C C . ARG A 1 87 ? -4.096 -2.759 -2.364 1.00 91.88 87 ARG A C 1
ATOM 711 O O . ARG A 1 87 ? -4.359 -3.630 -1.544 1.00 91.88 87 ARG A O 1
ATOM 718 N N . PHE A 1 88 ? -4.108 -1.471 -2.027 1.00 91.38 88 PHE A N 1
ATOM 719 C CA . PHE A 1 88 ? -4.402 -0.999 -0.674 1.00 91.38 88 PHE A CA 1
ATOM 720 C C . PHE A 1 88 ? -5.853 -1.219 -0.257 1.00 91.38 88 PHE A C 1
ATOM 722 O O . PHE A 1 88 ? -6.106 -1.534 0.904 1.00 91.38 88 PHE A O 1
ATOM 729 N N . LEU A 1 89 ? -6.812 -1.051 -1.170 1.00 88.00 89 LEU A N 1
ATOM 730 C CA . LEU A 1 89 ? -8.211 -1.368 -0.880 1.00 88.00 89 LEU A CA 1
ATOM 731 C C . LEU A 1 89 ? -8.408 -2.870 -0.671 1.00 88.00 89 LEU A C 1
ATOM 733 O O . LEU A 1 89 ? -9.160 -3.248 0.219 1.00 88.00 89 LEU A O 1
ATOM 737 N N . GLU A 1 90 ? -7.697 -3.707 -1.420 1.00 85.94 90 GLU A N 1
ATOM 738 C CA . GLU A 1 90 ? -7.712 -5.162 -1.239 1.00 85.94 90 GLU A CA 1
ATOM 739 C C . GLU A 1 90 ? -7.037 -5.581 0.078 1.00 85.94 90 GLU A C 1
ATOM 741 O O . GLU A 1 90 ? -7.561 -6.413 0.814 1.00 85.94 90 GLU A O 1
ATOM 746 N N . CYS A 1 91 ? -5.889 -4.984 0.410 1.00 85.25 91 CYS A N 1
ATOM 747 C CA . CYS A 1 91 ? -5.072 -5.399 1.550 1.00 85.25 91 CYS A CA 1
ATOM 748 C C . CYS A 1 91 ? -5.531 -4.803 2.895 1.00 85.25 91 CYS A C 1
ATOM 750 O O . CYS A 1 91 ? -5.324 -5.413 3.946 1.00 85.25 91 CYS A O 1
ATOM 752 N N . LEU A 1 92 ? -6.106 -3.595 2.886 1.00 83.94 92 LEU A N 1
ATOM 753 C CA . LEU A 1 92 ? -6.477 -2.833 4.090 1.00 83.94 92 LEU A CA 1
ATOM 754 C C . LEU A 1 92 ? -7.965 -2.460 4.138 1.00 83.94 92 LEU A C 1
ATOM 756 O O . LEU A 1 92 ? -8.411 -1.824 5.102 1.00 83.94 92 LEU A O 1
ATOM 760 N N . GLY A 1 93 ? -8.733 -2.826 3.113 1.00 76.12 93 GLY A N 1
ATOM 761 C CA . GLY A 1 93 ? -10.182 -2.692 3.121 1.00 76.12 93 GLY A CA 1
ATOM 762 C C . GLY A 1 93 ? -10.832 -3.502 4.246 1.00 76.12 93 GLY A C 1
ATOM 763 O O . GLY A 1 93 ? -10.192 -4.348 4.877 1.00 76.12 93 GLY A O 1
ATOM 764 N N . PRO A 1 94 ? -12.114 -3.235 4.548 1.00 70.25 94 PRO A N 1
ATOM 765 C CA . PRO A 1 94 ? -12.863 -4.103 5.443 1.00 70.25 94 PRO A CA 1
ATOM 766 C C . PRO A 1 94 ? -12.831 -5.529 4.890 1.00 70.25 94 PRO A C 1
ATOM 768 O O . PRO A 1 94 ? -13.189 -5.745 3.734 1.00 70.25 94 PRO A O 1
ATOM 771 N N . ALA A 1 95 ? -12.427 -6.492 5.719 1.00 66.81 95 ALA A N 1
ATOM 772 C CA . ALA A 1 95 ? -12.694 -7.886 5.412 1.00 66.81 95 ALA A CA 1
ATOM 773 C C . ALA A 1 95 ? -14.216 -8.044 5.374 1.00 66.81 95 ALA A C 1
ATOM 775 O O . ALA A 1 95 ? -14.888 -7.751 6.366 1.00 66.81 95 ALA A O 1
ATOM 776 N N . GLU A 1 96 ? -14.765 -8.432 4.226 1.00 67.69 96 GLU A N 1
ATOM 777 C CA . GLU A 1 96 ? -16.176 -8.791 4.165 1.00 67.69 96 GLU A CA 1
ATOM 778 C C . GLU A 1 96 ? -16.395 -9.990 5.084 1.00 67.69 96 GLU A C 1
ATOM 780 O O . GLU A 1 96 ? -15.691 -10.999 4.985 1.00 67.69 96 GLU A O 1
ATOM 785 N N . GLU A 1 97 ? -17.352 -9.868 6.007 1.00 67.94 97 GLU A N 1
ATOM 786 C CA . GLU A 1 97 ? -17.813 -11.038 6.740 1.00 67.94 97 GLU A CA 1
ATOM 787 C C . GLU A 1 97 ? -18.344 -12.033 5.708 1.00 67.94 97 GLU A C 1
ATOM 789 O O . GLU A 1 97 ? -19.198 -11.675 4.884 1.00 67.94 97 GLU A O 1
ATOM 794 N N . PRO A 1 98 ? -17.817 -13.266 5.690 1.00 66.81 98 PRO A N 1
ATOM 795 C CA . PRO A 1 98 ? -18.235 -14.228 4.699 1.00 66.81 98 PRO A CA 1
ATOM 796 C C . PRO A 1 98 ? -19.738 -14.467 4.860 1.00 66.81 98 PRO A C 1
ATOM 798 O O . PRO A 1 98 ? -20.237 -14.716 5.953 1.00 66.81 98 PRO A O 1
ATOM 801 N N . SER A 1 99 ? -20.477 -14.406 3.747 1.00 69.19 99 SER A N 1
ATOM 802 C CA . SER A 1 99 ? -21.942 -14.595 3.741 1.00 69.19 99 SER A CA 1
ATOM 803 C C . SER A 1 99 ? -22.403 -15.948 4.310 1.00 69.19 99 SER A C 1
ATOM 805 O O . SER A 1 99 ? -23.589 -16.143 4.581 1.00 69.19 99 SER A O 1
ATOM 807 N N . LYS A 1 100 ? -21.467 -16.888 4.472 1.00 72.88 100 LYS A N 1
ATOM 808 C CA . LYS A 1 100 ? -21.619 -18.175 5.145 1.00 72.88 100 LYS A CA 1
ATOM 809 C C . LYS A 1 100 ? -20.401 -18.393 6.037 1.00 72.88 100 LYS A C 1
ATOM 811 O O . LYS A 1 100 ? -19.283 -18.215 5.561 1.00 72.88 100 LYS A O 1
ATOM 816 N N . ASP A 1 101 ? -20.614 -18.847 7.270 1.00 68.50 101 ASP A N 1
ATOM 817 C CA . ASP A 1 101 ? -19.535 -19.336 8.135 1.00 68.50 101 ASP A CA 1
ATOM 818 C C . ASP A 1 101 ? -18.897 -20.575 7.497 1.00 68.50 101 ASP A C 1
ATOM 820 O O . ASP A 1 101 ? -19.383 -21.699 7.644 1.00 68.50 101 ASP A O 1
ATOM 824 N N . ARG A 1 102 ? -17.819 -20.352 6.743 1.00 73.50 102 ARG A N 1
ATOM 825 C CA . ARG A 1 102 ? -17.040 -21.387 6.068 1.00 73.50 102 ARG A CA 1
ATOM 826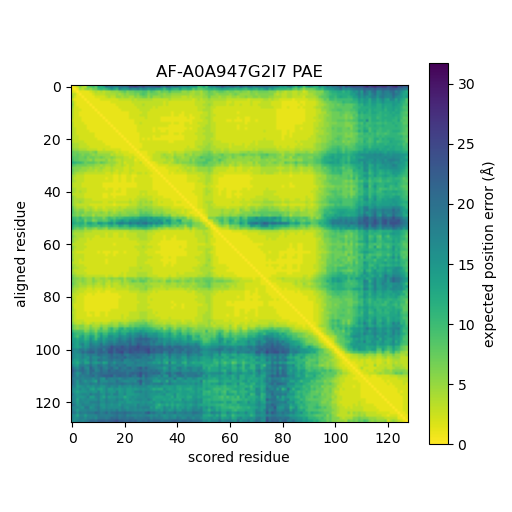 C C . ARG A 1 102 ? -15.581 -21.290 6.493 1.00 73.50 102 ARG A C 1
ATOM 828 O O . ARG A 1 102 ? -15.059 -20.203 6.735 1.00 73.50 102 ARG A O 1
ATOM 835 N N . LEU A 1 103 ? -14.924 -22.438 6.609 1.00 76.00 103 LEU A N 1
ATOM 836 C CA . LEU A 1 103 ? -13.505 -22.508 6.943 1.00 76.00 103 LEU A CA 1
ATOM 837 C C . LEU A 1 103 ? -12.675 -21.990 5.764 1.00 76.00 103 LEU A C 1
ATOM 839 O O . LEU A 1 103 ? -12.589 -22.663 4.757 1.00 76.00 103 LEU A O 1
ATOM 843 N N . SER A 1 104 ? -12.010 -20.842 5.876 1.00 77.38 104 SER A N 1
ATOM 844 C CA . SER A 1 104 ? -11.073 -20.407 4.829 1.00 77.38 104 SER A CA 1
ATOM 845 C C . SER A 1 104 ? -9.725 -21.118 4.972 1.00 77.38 104 SER A C 1
ATOM 847 O O . SER A 1 104 ? -9.054 -20.983 5.999 1.00 77.38 104 SER A O 1
ATOM 849 N N . LEU A 1 105 ? -9.295 -21.840 3.934 1.00 84.81 105 LEU A N 1
ATOM 850 C CA . LEU A 1 105 ? -7.959 -22.436 3.868 1.00 84.81 105 LEU A CA 1
ATOM 851 C C . LEU A 1 105 ? -7.030 -21.574 3.012 1.00 84.81 105 LEU A C 1
ATOM 853 O O . LEU A 1 105 ? -7.247 -21.410 1.816 1.00 84.81 105 LEU A O 1
ATOM 857 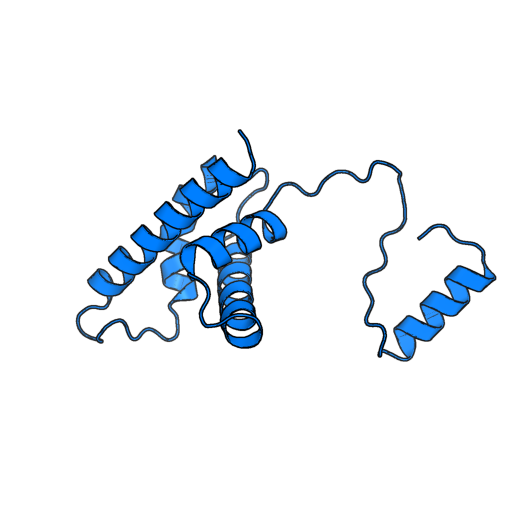N N . TYR A 1 106 ? -5.947 -21.089 3.615 1.00 85.69 106 TYR A N 1
ATOM 858 C CA . TYR A 1 106 ? -4.823 -20.512 2.882 1.00 85.69 106 TYR A CA 1
ATOM 859 C C . TYR A 1 106 ? -3.872 -21.632 2.488 1.00 85.69 106 TYR A C 1
ATOM 861 O O . TYR A 1 106 ? -3.373 -22.367 3.346 1.00 85.69 106 TYR A O 1
ATOM 869 N N . TYR A 1 107 ? -3.626 -21.781 1.193 1.00 88.88 107 TYR A N 1
ATOM 870 C CA . TYR A 1 107 ? -2.769 -22.836 0.687 1.00 88.88 107 TYR A CA 1
ATOM 871 C C . TYR A 1 107 ? -2.039 -22.412 -0.581 1.00 88.88 107 TYR A C 1
ATOM 873 O O . TYR A 1 107 ? -2.364 -21.411 -1.211 1.00 88.88 107 TYR A O 1
ATOM 881 N N . PHE A 1 108 ? -1.017 -23.188 -0.919 1.00 88.00 108 PHE A N 1
ATOM 882 C CA . PHE A 1 108 ? -0.269 -23.057 -2.156 1.00 88.00 108 PHE A CA 1
ATOM 883 C C . PHE A 1 108 ? -0.419 -24.359 -2.940 1.00 88.00 108 PHE A C 1
ATOM 885 O O . PHE A 1 108 ? -0.047 -25.420 -2.431 1.00 88.00 108 PHE A O 1
ATOM 892 N N . ASP A 1 109 ? -0.945 -24.286 -4.163 1.00 82.12 109 ASP A N 1
ATOM 893 C CA . ASP A 1 109 ? -1.305 -25.454 -4.986 1.00 82.12 109 ASP A CA 1
ATOM 894 C C . ASP A 1 109 ? -0.122 -26.398 -5.236 1.00 82.12 109 ASP A C 1
ATOM 896 O O . ASP A 1 109 ? -0.284 -27.615 -5.328 1.00 82.12 109 ASP A O 1
ATOM 900 N N . GLY A 1 110 ? 1.096 -25.851 -5.286 1.00 84.06 110 GLY A N 1
ATOM 901 C CA . GLY A 1 110 ? 2.328 -26.620 -5.468 1.00 84.06 110 GLY A CA 1
ATOM 902 C C . GLY A 1 110 ? 2.901 -27.235 -4.186 1.00 84.06 110 GLY A C 1
ATOM 903 O O . GLY A 1 110 ? 3.878 -27.981 -4.251 1.00 84.06 110 GLY A O 1
ATOM 904 N N . CYS A 1 111 ? 2.346 -26.934 -3.008 1.00 92.69 111 CYS A N 1
ATOM 905 C CA . CYS A 1 111 ? 2.886 -27.413 -1.739 1.00 92.69 111 CYS A CA 1
ATOM 906 C C . CYS A 1 111 ? 2.398 -28.847 -1.452 1.00 92.69 111 CYS A C 1
ATOM 908 O O . CYS A 1 111 ? 1.195 -29.065 -1.274 1.00 92.69 111 CYS A O 1
ATOM 910 N N . PRO A 1 112 ? 3.298 -29.842 -1.298 1.00 92.25 112 PRO A N 1
ATOM 911 C CA . PRO A 1 112 ? 2.896 -31.231 -1.066 1.00 92.25 112 PRO A CA 1
ATOM 912 C C . PRO A 1 112 ? 2.134 -31.434 0.253 1.00 92.25 112 PRO A C 1
ATOM 914 O O . PRO A 1 112 ? 1.398 -32.412 0.388 1.00 92.25 112 PRO A O 1
ATOM 917 N N . PHE A 1 113 ? 2.284 -30.531 1.227 1.00 94.00 113 PHE A N 1
ATOM 918 C CA . PHE A 1 113 ? 1.516 -30.556 2.474 1.00 94.00 113 PHE A CA 1
ATOM 919 C C . PHE A 1 113 ? 0.096 -30.021 2.277 1.00 94.00 113 PHE A C 1
ATOM 921 O O . PHE A 1 113 ? -0.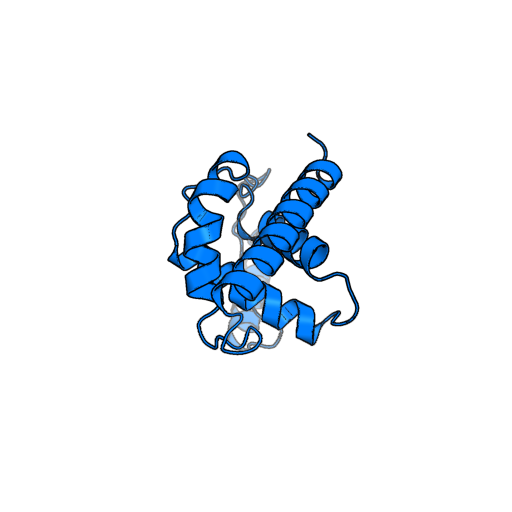853 -30.660 2.727 1.00 94.00 113 PHE A O 1
ATOM 928 N N . CYS A 1 114 ? -0.059 -28.918 1.540 1.00 94.06 114 CYS A N 1
ATOM 929 C CA . CYS A 1 114 ? -1.363 -28.371 1.171 1.00 94.06 114 CYS A CA 1
ATOM 930 C C . CYS A 1 114 ? -2.192 -29.399 0.396 1.00 94.06 114 CYS A C 1
ATOM 932 O O . CYS A 1 114 ? -3.335 -29.655 0.756 1.00 94.06 114 CYS A O 1
ATOM 934 N N . VAL A 1 115 ? -1.583 -30.098 -0.568 1.00 92.69 115 VAL A N 1
ATOM 935 C CA . VAL A 1 115 ? -2.251 -31.169 -1.329 1.00 92.69 115 VAL A CA 1
ATOM 936 C C . VAL A 1 115 ? -2.766 -32.298 -0.424 1.00 92.69 115 VAL A C 1
ATOM 938 O O . VAL A 1 115 ? -3.832 -32.854 -0.678 1.00 92.69 115 VAL A O 1
ATOM 941 N N . ARG A 1 116 ? -2.052 -32.653 0.654 1.00 94.81 116 ARG A N 1
ATOM 942 C CA . ARG A 1 116 ? -2.529 -33.669 1.614 1.00 94.81 116 ARG A CA 1
ATOM 943 C C . ARG A 1 116 ? -3.727 -33.178 2.423 1.00 94.81 116 ARG A C 1
ATOM 945 O O . ARG A 1 116 ? -4.644 -33.960 2.650 1.00 94.81 116 ARG A O 1
ATOM 952 N N . VAL A 1 117 ? -3.717 -31.910 2.835 1.00 93.44 117 VAL A N 1
ATOM 953 C CA . VAL A 1 117 ? -4.840 -31.281 3.547 1.00 93.44 117 VAL A CA 1
ATOM 954 C C . VAL A 1 117 ? -6.070 -31.208 2.641 1.00 93.44 117 VAL A C 1
ATOM 956 O O . VAL A 1 117 ? -7.135 -31.648 3.057 1.00 93.44 117 VAL A O 1
ATOM 959 N N . LEU A 1 118 ? -5.909 -30.775 1.386 1.00 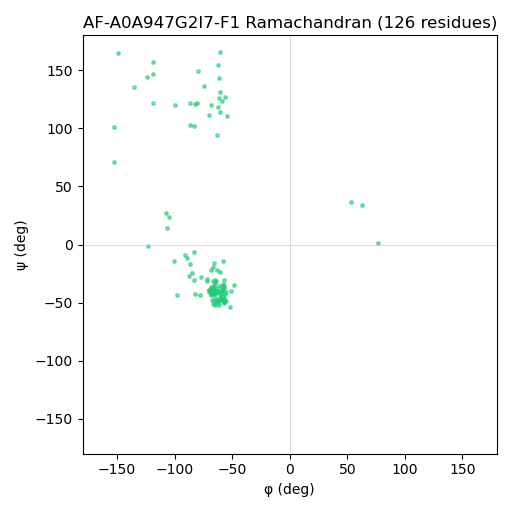92.12 118 LEU A N 1
ATOM 960 C CA . LEU A 1 118 ? -6.985 -30.744 0.388 1.00 92.12 118 LEU A CA 1
ATOM 961 C C . LEU A 1 118 ? -7.611 -32.129 0.176 1.00 92.12 118 LEU A C 1
ATOM 963 O O . LEU A 1 118 ? -8.823 -32.278 0.249 1.00 92.12 118 LEU A O 1
ATOM 967 N N . ARG A 1 119 ? -6.792 -33.180 0.035 1.00 93.12 119 ARG A N 1
ATOM 968 C CA . ARG A 1 119 ? -7.303 -34.559 -0.077 1.00 93.12 119 ARG A CA 1
ATOM 969 C C . ARG A 1 119 ? -8.079 -35.018 1.156 1.00 93.12 119 ARG A C 1
ATOM 971 O O . ARG A 1 119 ? -9.017 -35.797 1.026 1.00 93.12 119 ARG A O 1
ATOM 978 N N . ALA A 1 120 ? -7.663 -34.597 2.350 1.00 93.94 120 ALA A N 1
ATOM 979 C CA . ALA A 1 120 ? -8.376 -34.924 3.580 1.00 93.94 120 ALA A CA 1
ATOM 980 C C . ALA A 1 120 ? -9.719 -34.185 3.661 1.00 93.94 120 ALA A C 1
ATOM 982 O O . ALA A 1 120 ? -10.711 -34.794 4.048 1.00 93.94 120 ALA A O 1
ATOM 983 N N . ILE A 1 121 ? -9.755 -32.912 3.254 1.00 93.31 121 ILE A N 1
ATOM 984 C CA . ILE A 1 121 ? -10.982 -32.112 3.130 1.00 93.31 121 ILE A CA 1
ATOM 985 C C . ILE A 1 121 ? -11.970 -32.805 2.186 1.00 93.31 121 ILE A C 1
ATOM 987 O O . ILE A 1 121 ? -13.101 -33.067 2.596 1.00 93.31 121 ILE A O 1
ATOM 991 N N . ASP A 1 122 ? -11.513 -33.201 0.993 1.00 92.25 122 ASP A N 1
ATOM 992 C CA . ASP A 1 122 ? -12.328 -33.919 0.006 1.00 92.25 122 ASP A CA 1
ATOM 993 C C . ASP A 1 122 ? -12.865 -35.247 0.561 1.00 92.25 122 ASP A C 1
ATOM 995 O O . ASP A 1 122 ? -14.053 -35.546 0.449 1.00 92.25 122 ASP A O 1
ATOM 999 N N . ALA A 1 123 ? -12.002 -36.050 1.194 1.00 94.94 123 ALA A N 1
ATOM 1000 C CA . ALA A 1 123 ? -12.380 -37.355 1.738 1.00 94.94 123 ALA A CA 1
ATOM 1001 C C . ALA A 1 123 ? -13.393 -37.261 2.892 1.00 94.94 123 ALA A C 1
ATOM 1003 O O . ALA A 1 123 ? -14.189 -38.179 3.087 1.00 94.94 123 ALA A O 1
ATOM 1004 N N . LEU A 1 124 ? -13.347 -36.175 3.666 1.00 93.44 124 LEU A N 1
ATOM 1005 C CA . LEU A 1 124 ? -14.241 -35.928 4.796 1.00 93.44 124 LEU A CA 1
ATOM 1006 C C . LEU A 1 124 ? -15.508 -35.154 4.401 1.00 93.44 124 LEU A C 1
ATOM 1008 O O . LEU A 1 124 ? -16.414 -35.041 5.224 1.00 93.44 124 LEU A O 1
ATOM 1012 N N . GLY A 1 125 ? -15.583 -34.632 3.171 1.00 90.12 125 GLY A N 1
ATOM 1013 C CA . GLY A 1 125 ? -16.700 -33.807 2.708 1.00 90.12 125 GLY A CA 1
ATOM 1014 C C . GLY A 1 125 ? -16.851 -32.506 3.502 1.00 90.12 125 GLY A C 1
ATOM 1015 O O . GLY A 1 125 ? -17.975 -32.074 3.754 1.00 90.12 125 GLY A O 1
ATOM 1016 N N . LEU A 1 126 ? -15.735 -31.923 3.956 1.00 85.94 126 LEU A N 1
ATOM 1017 C CA . LEU A 1 126 ? -15.748 -30.662 4.699 1.00 85.94 126 LEU A CA 1
ATOM 1018 C C . LEU A 1 126 ? -16.009 -29.492 3.743 1.00 85.94 126 LEU A C 1
ATOM 1020 O O . LEU A 1 126 ? -15.406 -29.420 2.675 1.00 85.94 126 LEU A O 1
ATOM 1024 N N . ASP A 1 127 ? -16.873 -28.563 4.149 1.00 80.62 127 ASP A N 1
ATOM 1025 C CA . ASP A 1 127 ? -17.114 -27.316 3.416 1.00 80.62 127 ASP A CA 1
ATOM 1026 C C . ASP A 1 127 ? -16.080 -26.263 3.856 1.00 80.62 127 ASP A C 1
ATOM 1028 O O . ASP A 1 127 ? -16.157 -25.713 4.960 1.00 80.62 127 ASP A O 1
ATOM 1032 N N . VAL A 1 128 ? -15.073 -26.054 3.002 1.00 76.69 128 VAL A N 1
ATOM 1033 C CA . VAL A 1 128 ? -13.898 -25.177 3.183 1.00 76.69 128 VAL A CA 1
ATOM 1034 C C . VAL A 1 128 ? -13.825 -24.205 2.001 1.00 76.69 128 VAL A C 1
ATOM 1036 O O . VAL A 1 128 ? -14.048 -24.645 0.852 1.00 76.69 128 VAL A O 1
#

Mean predicted aligned error: 7.43 Å

pLDDT: mean 89.19, std 8.95, range [63.34, 98.0]

Nearest PDB structures (foldseek):
  6dm8-assembly4_D  TM=2.252E-01  e=3.402E+00  Escherichia coli K-12

Sequence (128 aa):
MSEEVKVARLAALFKQTGEAHHQAFLQTDGADPEWPIWYSEYLQDRLTPYLAAPLTRSRLIFCLIESDDEHRAADPDAPWPEYYARRFLECLGPAEEPSKDRLSLYYFDGCPFCVRVLRAIDALGLDV